Protein AF-A0A7C2JJB7-F1 (afdb_monomer)

Radius of gyration: 14.57 Å; Cα contacts (8 Å, |Δi|>4): 236; chains: 1; bounding box: 36×30×41 Å

Foldseek 3Di:
DAEAEDDEADDQPDHRHLVNVVVVCVVVVHFAYEYFHPDAPPVPPCRLVSLLVSCVVPVRHYAYAHEHQLVVAPRRLVVNVCSCPVSVHQAYEYECVRNVNACPHPSNVVVVVSCVVSVHYYHYDADDPPNRDPPDD

Mean predicted aligned error: 3.75 Å

Secondary structure (DSSP, 8-state):
--EEEEEE-BSSSS-B-HHHHHHHHHHTT-SEEEEE-SSPBTTSTTHHHHHHHHHHHSTTTEEE-EEB-GGGTHHHHHHHHHHHHTS----EEE-HHHHT--TTSHHHHHHHHHHHHTT--EEEP--STTT-STT--

Nearest PDB structures (foldseek):
  4ofc-assembly1_A  TM=7.955E-01  e=7.663E-07  Homo sapiens
  4ign-assembly2_B  TM=8.279E-01  e=1.479E-06  Homo sapiens
  7pwy-assembly2_C  TM=8.054E-01  e=1.297E-06  Homo sapiens
  4qs5-assembly2_D  TM=8.145E-01  e=9.959E-06  Novosphingobium aromaticivorans DSM 12444
  4icm-assembly2_G  TM=7.277E-01  e=3.710E-05  Sphingobium sp. SYK-6

Structure (mmCIF, N/CA/C/O backbone):
data_AF-A0A7C2JJB7-F1
#
_entry.id   AF-A0A7C2JJB7-F1
#
loop_
_atom_site.group_PDB
_atom_site.id
_atom_site.type_symbol
_atom_site.label_atom_id
_atom_site.label_alt_id
_atom_site.label_comp_id
_atom_site.label_asym_id
_atom_site.label_entity_id
_atom_site.label_seq_id
_atom_site.pdbx_PDB_ins_code
_atom_site.Cartn_x
_atom_site.Cartn_y
_atom_site.Cartn_z
_atom_site.occupancy
_atom_site.B_iso_or_equiv
_atom_site.auth_seq_id
_atom_site.auth_comp_id
_atom_site.auth_asym_id
_atom_site.auth_atom_id
_atom_site.pdbx_PDB_model_num
ATOM 1 N N . MET A 1 1 ? -18.644 -8.492 11.668 1.00 92.00 1 MET A N 1
ATOM 2 C CA . MET A 1 1 ? -17.370 -7.944 11.191 1.00 92.00 1 MET A CA 1
ATOM 3 C C . MET A 1 1 ? -17.468 -7.730 9.690 1.00 92.00 1 MET A C 1
ATOM 5 O O . MET A 1 1 ? -17.631 -8.709 8.971 1.00 92.00 1 MET A O 1
ATOM 9 N N . ILE A 1 2 ? -17.427 -6.478 9.253 1.00 98.19 2 ILE A N 1
ATOM 10 C CA . ILE A 1 2 ? -17.423 -5.997 7.873 1.00 98.19 2 ILE A CA 1
ATOM 11 C C . ILE A 1 2 ? -16.041 -5.397 7.614 1.00 98.19 2 ILE A C 1
ATOM 13 O O . ILE A 1 2 ? -15.574 -4.562 8.388 1.00 98.19 2 ILE A O 1
ATOM 17 N N . ILE A 1 3 ? -15.384 -5.846 6.546 1.00 98.31 3 ILE A N 1
ATOM 18 C CA . ILE A 1 3 ? -14.074 -5.341 6.129 1.00 98.31 3 ILE A CA 1
ATOM 19 C C . ILE A 1 3 ? -14.225 -4.745 4.736 1.00 98.31 3 ILE A C 1
ATOM 21 O O . ILE A 1 3 ? -14.635 -5.455 3.818 1.00 98.31 3 ILE A O 1
ATOM 25 N N . ASP A 1 4 ? -13.880 -3.470 4.585 1.00 98.31 4 ASP A N 1
ATOM 26 C CA . ASP A 1 4 ? -13.720 -2.852 3.273 1.00 98.31 4 ASP A CA 1
ATOM 27 C C . ASP A 1 4 ? -12.311 -3.145 2.748 1.00 98.31 4 ASP A C 1
ATOM 29 O O . ASP A 1 4 ? -11.305 -2.803 3.371 1.00 98.31 4 ASP A O 1
ATOM 33 N N . SER A 1 5 ? -12.228 -3.848 1.621 1.00 96.75 5 SER A N 1
ATOM 34 C CA . SER A 1 5 ? -10.957 -4.279 1.043 1.00 96.75 5 SER A CA 1
ATOM 35 C C . SER A 1 5 ? -10.334 -3.268 0.081 1.00 96.75 5 SER A C 1
ATOM 37 O O . SER A 1 5 ? -9.254 -3.543 -0.439 1.00 96.75 5 SER A O 1
ATOM 39 N N . HIS A 1 6 ? -10.993 -2.141 -0.209 1.00 96.88 6 HIS A N 1
ATOM 40 C CA . HIS A 1 6 ? -10.462 -1.128 -1.121 1.00 96.88 6 HIS A CA 1
ATOM 41 C C . HIS A 1 6 ? -10.817 0.282 -0.641 1.00 96.88 6 HIS A C 1
ATOM 43 O O . HIS A 1 6 ? -11.768 0.893 -1.119 1.00 96.88 6 HIS A O 1
ATOM 49 N N . THR A 1 7 ? -9.974 0.849 0.223 1.00 97.81 7 THR A N 1
ATOM 50 C CA . THR A 1 7 ? -10.147 2.212 0.744 1.00 97.81 7 THR A CA 1
ATOM 51 C C . THR A 1 7 ? -8.895 3.063 0.525 1.00 97.81 7 THR A C 1
ATOM 53 O O . THR A 1 7 ? -7.781 2.618 0.777 1.00 97.81 7 THR A O 1
ATOM 56 N N . HIS A 1 8 ? -9.038 4.312 0.090 1.00 97.75 8 HIS A N 1
ATOM 57 C CA . HIS A 1 8 ? -7.882 5.189 -0.096 1.00 97.75 8 HIS A CA 1
ATOM 58 C C . HIS A 1 8 ? -7.661 6.134 1.087 1.00 97.75 8 HIS A C 1
ATOM 60 O O . HIS A 1 8 ? -8.613 6.689 1.626 1.00 97.75 8 HIS A O 1
ATOM 66 N N . VAL A 1 9 ? -6.393 6.310 1.466 1.00 98.00 9 VAL A N 1
ATOM 67 C CA . VAL A 1 9 ? -5.918 7.354 2.387 1.00 98.00 9 VAL A CA 1
ATOM 68 C C . VAL A 1 9 ? -4.792 8.091 1.678 1.00 98.00 9 VAL A C 1
ATOM 70 O O . VAL A 1 9 ? -3.830 7.455 1.244 1.00 98.00 9 VAL A O 1
ATOM 73 N N . ASP A 1 10 ? -4.89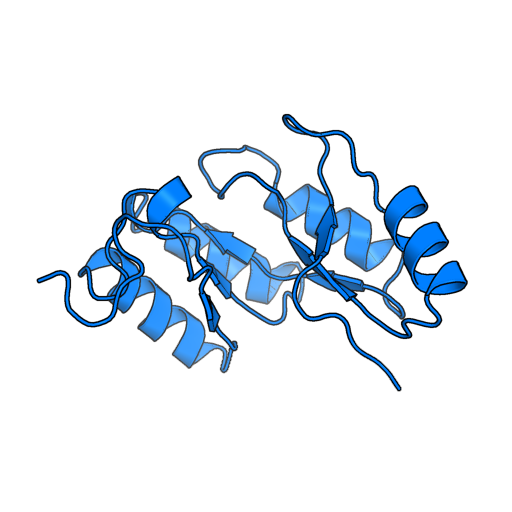9 9.409 1.516 1.00 97.44 10 ASP A N 1
ATOM 74 C CA . ASP A 1 10 ? -3.932 10.165 0.715 1.00 97.44 10 ASP A CA 1
ATOM 75 C C . ASP A 1 10 ? -3.752 11.624 1.152 1.00 97.44 10 ASP A C 1
ATOM 77 O O . ASP A 1 10 ? -4.653 12.256 1.707 1.00 97.44 10 ASP A O 1
ATOM 81 N N . LYS A 1 11 ? -2.553 12.144 0.863 1.00 95.56 11 LYS A N 1
ATOM 82 C CA . LYS A 1 11 ? -2.168 13.556 1.016 1.00 95.56 11 LYS A CA 1
ATOM 83 C C . LYS A 1 11 ? -1.309 14.089 -0.140 1.00 95.56 11 LYS A C 1
ATOM 85 O O . LYS A 1 11 ? -0.884 15.242 -0.085 1.00 95.56 11 LYS A O 1
ATOM 90 N N . PHE A 1 12 ? -0.997 13.263 -1.143 1.00 93.12 12 PHE A N 1
ATOM 91 C CA . PHE A 1 12 ? -0.012 13.572 -2.191 1.00 93.12 12 PHE A CA 1
ATOM 92 C C . PHE A 1 12 ? -0.636 14.055 -3.510 1.00 93.12 12 PHE A C 1
ATOM 94 O O . PHE A 1 12 ? 0.080 14.409 -4.445 1.00 93.12 12 PHE A O 1
ATOM 101 N N . GLY A 1 13 ? -1.963 14.106 -3.583 1.00 89.06 13 GLY A N 1
ATOM 102 C CA . GLY A 1 13 ? -2.703 14.680 -4.704 1.00 89.06 13 GLY A CA 1
ATOM 103 C C . GLY A 1 13 ? -4.166 14.874 -4.337 1.00 89.06 13 GLY A C 1
ATOM 104 O O . GLY A 1 13 ? -4.673 15.995 -4.390 1.00 89.06 13 GLY A O 1
ATOM 105 N N . TRP A 1 14 ? -4.806 13.797 -3.878 1.00 89.50 14 TRP A N 1
ATOM 106 C CA . TRP A 1 14 ? -6.090 13.871 -3.185 1.00 89.50 14 TRP A CA 1
ATOM 107 C C . TRP A 1 14 ? -5.856 14.072 -1.688 1.00 89.50 14 TRP A C 1
ATOM 109 O O . TRP A 1 14 ? -4.783 13.754 -1.168 1.00 89.50 14 TRP A O 1
ATOM 119 N N . TYR A 1 15 ? -6.849 14.641 -1.007 1.00 93.44 15 TYR A N 1
ATOM 120 C CA . TYR A 1 15 ? -6.786 14.887 0.429 1.00 93.44 15 TYR A CA 1
ATOM 121 C C . TYR A 1 15 ? -7.886 14.103 1.141 1.00 93.44 15 TYR A C 1
ATOM 123 O O . TYR A 1 15 ? -8.961 14.634 1.413 1.00 93.44 15 TYR A O 1
ATOM 131 N N . ASP A 1 16 ? -7.571 12.845 1.441 1.00 97.25 16 ASP A N 1
ATOM 132 C CA . ASP A 1 16 ? -8.426 11.890 2.147 1.00 97.25 16 ASP A CA 1
ATOM 133 C C . ASP A 1 16 ? -7.661 11.376 3.381 1.00 97.25 16 ASP A C 1
ATOM 135 O O . ASP A 1 16 ? -7.103 10.275 3.361 1.00 97.25 16 ASP A O 1
ATOM 139 N N . PRO A 1 17 ? -7.530 12.184 4.450 1.00 97.81 17 PRO A N 1
ATOM 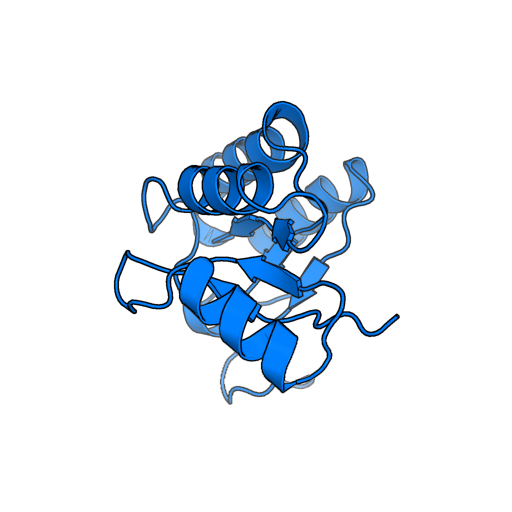140 C CA . PRO A 1 17 ? -6.724 11.813 5.607 1.00 97.81 17 PRO A CA 1
ATOM 141 C C . PRO A 1 17 ? -7.418 10.709 6.431 1.00 97.81 17 PRO A C 1
ATOM 143 O O . PRO A 1 17 ? -8.650 10.596 6.397 1.00 97.81 17 PRO A O 1
ATOM 146 N N . PRO A 1 18 ? -6.668 9.902 7.208 1.00 98.25 18 PRO A N 1
ATOM 147 C CA . PRO A 1 18 ? -7.213 8.720 7.878 1.00 98.25 18 PRO A CA 1
ATOM 148 C C . PRO A 1 18 ? -8.362 9.042 8.842 1.00 98.25 18 PRO A C 1
ATOM 150 O O . PRO A 1 18 ? -9.270 8.235 8.994 1.00 98.25 18 PRO A O 1
ATOM 153 N N . GLU A 1 19 ? -8.389 10.231 9.445 1.00 98.50 19 GLU A N 1
ATOM 154 C CA . GLU A 1 19 ? -9.480 10.687 10.315 1.00 98.50 19 GLU A CA 1
ATOM 155 C C . GLU A 1 19 ? -10.817 10.764 9.572 1.00 98.50 19 GLU A C 1
ATOM 157 O O . GLU A 1 19 ? -11.857 10.412 10.128 1.00 98.50 19 GLU A O 1
ATOM 162 N N . THR A 1 20 ? -10.786 11.211 8.313 1.00 98.25 20 THR A N 1
ATOM 163 C CA . THR A 1 20 ? -11.984 11.286 7.465 1.00 98.25 20 THR A CA 1
ATOM 164 C C . THR A 1 20 ? -12.479 9.882 7.157 1.00 98.25 20 THR A C 1
ATOM 166 O O . THR A 1 20 ? -13.665 9.599 7.315 1.00 98.25 20 THR A O 1
ATOM 169 N N . ILE A 1 21 ? -11.562 8.981 6.797 1.00 98.38 21 ILE A N 1
ATOM 170 C CA . ILE A 1 21 ? -11.887 7.583 6.505 1.00 98.38 21 ILE A CA 1
ATOM 171 C C . ILE A 1 21 ? -12.476 6.881 7.729 1.00 98.38 21 ILE A C 1
ATOM 173 O O . ILE A 1 21 ? -13.491 6.209 7.600 1.00 98.38 21 ILE A O 1
ATOM 177 N N . ILE A 1 22 ? -11.923 7.097 8.926 1.00 98.75 22 ILE A N 1
ATOM 178 C CA . ILE A 1 22 ? -12.482 6.552 10.172 1.00 98.75 22 ILE A CA 1
ATOM 179 C C . ILE A 1 22 ? -13.914 7.050 10.409 1.00 98.75 22 ILE A C 1
ATOM 181 O O . ILE A 1 22 ? -14.786 6.245 10.731 1.00 98.75 22 ILE A O 1
ATOM 185 N N . GLY A 1 23 ? -14.184 8.343 10.200 1.00 98.62 23 GLY A N 1
ATOM 186 C CA . GLY A 1 23 ? -15.540 8.887 10.325 1.00 98.62 23 GLY A CA 1
ATOM 187 C C . GLY A 1 23 ? -16.534 8.240 9.354 1.00 98.62 23 GLY A C 1
ATOM 188 O O . GLY A 1 23 ? -17.636 7.870 9.756 1.00 98.62 23 GLY A O 1
ATOM 189 N N . LEU A 1 24 ? -16.125 8.037 8.097 1.00 98.44 24 LEU A N 1
ATOM 190 C CA . LEU A 1 24 ? -16.939 7.354 7.084 1.00 98.44 24 LEU A CA 1
ATOM 191 C C . LEU A 1 24 ? -17.150 5.870 7.412 1.00 98.44 24 LEU A C 1
ATOM 193 O O . LEU A 1 24 ? -18.250 5.350 7.232 1.00 98.44 24 LEU A O 1
ATOM 197 N N . MET A 1 25 ? -16.120 5.188 7.923 1.00 98.69 25 MET A N 1
ATOM 198 C CA . MET A 1 25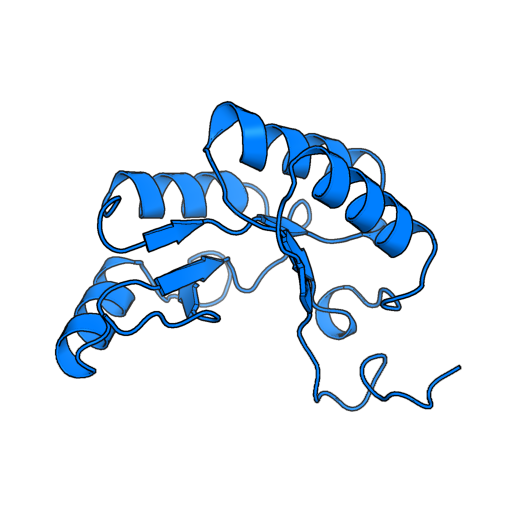 ? -16.232 3.804 8.387 1.00 98.69 25 MET A CA 1
ATOM 199 C C . MET A 1 25 ? -17.262 3.681 9.512 1.00 98.69 25 MET A C 1
ATOM 201 O O . MET A 1 25 ? -18.065 2.751 9.498 1.00 98.69 25 MET A O 1
ATOM 205 N N . ASP A 1 26 ? -17.262 4.612 10.468 1.00 98.69 26 ASP A N 1
ATOM 206 C CA . ASP A 1 26 ? -18.210 4.611 11.583 1.00 98.69 26 ASP A CA 1
ATOM 207 C C . ASP A 1 26 ? -19.654 4.843 11.099 1.00 98.69 26 ASP A C 1
ATOM 209 O O . ASP A 1 26 ? -20.564 4.131 11.528 1.00 98.69 26 ASP A O 1
ATOM 213 N N . GLU A 1 27 ? -19.871 5.773 10.161 1.00 98.56 27 GLU A N 1
ATOM 214 C CA . GLU A 1 27 ? -21.186 6.021 9.548 1.00 98.56 27 GLU A CA 1
ATOM 215 C C . GLU A 1 27 ? -21.703 4.801 8.765 1.00 98.56 27 GLU A C 1
ATOM 217 O O . GLU A 1 27 ? -22.882 4.452 8.849 1.00 98.56 27 GLU A O 1
ATOM 222 N N . ALA A 1 28 ? -20.814 4.117 8.042 1.00 98.31 28 ALA A N 1
ATOM 223 C CA . ALA A 1 28 ? -21.138 2.944 7.233 1.00 98.31 28 ALA A CA 1
ATOM 224 C C . ALA A 1 28 ? -21.145 1.615 8.018 1.00 98.31 28 ALA A C 1
ATOM 226 O O . ALA A 1 28 ? -21.412 0.565 7.430 1.00 98.31 28 ALA A O 1
ATOM 227 N N . ALA A 1 29 ? -20.856 1.639 9.325 1.00 98.38 29 ALA A N 1
ATOM 228 C CA . ALA A 1 29 ? -20.686 0.456 10.174 1.00 98.38 29 ALA A CA 1
ATOM 229 C C . ALA A 1 29 ? -19.622 -0.544 9.658 1.00 98.38 29 ALA A C 1
ATOM 231 O O . ALA A 1 29 ? -19.805 -1.763 9.723 1.00 98.38 29 ALA A O 1
ATOM 232 N N . ILE A 1 30 ? -18.498 -0.027 9.152 1.00 98.81 30 ILE A N 1
ATOM 233 C CA . ILE A 1 30 ? -17.330 -0.799 8.707 1.00 98.81 30 ILE A CA 1
ATOM 234 C C . ILE A 1 30 ? -16.369 -1.001 9.887 1.00 98.81 30 ILE A C 1
ATOM 236 O O . ILE A 1 30 ? -15.879 -0.048 10.502 1.00 98.81 30 ILE A O 1
ATOM 240 N N . ASP A 1 31 ? -16.051 -2.261 10.189 1.00 98.81 31 ASP A N 1
ATOM 241 C CA . ASP A 1 31 ? -15.182 -2.606 11.315 1.00 98.81 31 ASP A CA 1
ATOM 242 C C . ASP A 1 31 ? -13.703 -2.340 10.996 1.00 98.81 31 ASP A C 1
ATOM 244 O O . ASP A 1 31 ? -12.986 -1.785 11.832 1.00 98.81 31 ASP A O 1
ATOM 248 N N . LYS A 1 32 ? -13.244 -2.706 9.790 1.00 98.81 32 LYS A N 1
ATOM 249 C CA . LYS A 1 32 ? -11.862 -2.4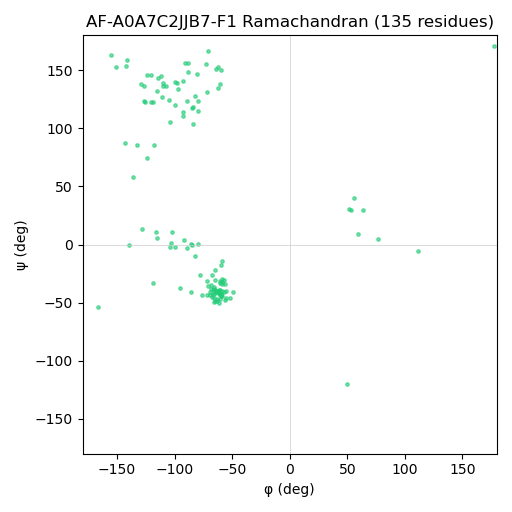88 9.332 1.00 98.81 32 LYS A CA 1
ATOM 250 C C . LYS A 1 32 ? -11.792 -2.104 7.854 1.00 98.81 32 LYS A C 1
ATOM 252 O O . LYS A 1 32 ? -12.627 -2.548 7.072 1.00 98.81 32 LYS A O 1
ATOM 257 N N . SER A 1 33 ? -10.744 -1.380 7.475 1.00 98.81 33 SER A N 1
ATOM 258 C CA . SER A 1 33 ? -10.460 -1.027 6.081 1.00 98.81 33 SER A CA 1
ATOM 259 C C . SER A 1 33 ? -9.029 -1.369 5.690 1.00 98.81 33 SER A C 1
ATOM 261 O O . SER A 1 33 ? -8.086 -1.120 6.445 1.00 98.81 33 SER A O 1
ATOM 263 N N . ILE A 1 34 ? -8.867 -1.921 4.489 1.00 98.81 34 ILE A N 1
ATOM 264 C CA . ILE A 1 34 ? -7.571 -2.077 3.833 1.00 98.81 34 ILE A CA 1
ATOM 265 C C . ILE A 1 34 ? -7.262 -0.776 3.099 1.00 98.81 34 ILE A C 1
ATOM 267 O O . ILE A 1 34 ? -7.996 -0.383 2.189 1.00 98.81 34 ILE A O 1
ATOM 271 N N . ILE A 1 35 ? -6.178 -0.120 3.506 1.00 98.75 35 ILE A N 1
ATOM 272 C CA . ILE A 1 35 ? -5.817 1.214 3.043 1.00 98.75 35 ILE A CA 1
ATOM 273 C C . ILE A 1 35 ? -4.564 1.226 2.173 1.00 98.75 35 ILE A C 1
ATOM 275 O O . ILE A 1 35 ? -3.612 0.472 2.388 1.00 98.75 35 ILE A O 1
ATOM 279 N N . MET A 1 36 ? -4.577 2.128 1.196 1.00 98.25 36 MET A N 1
ATOM 280 C CA . MET A 1 36 ? -3.442 2.461 0.342 1.00 98.25 36 MET A CA 1
ATOM 281 C C . MET A 1 36 ? -3.589 3.879 -0.228 1.00 98.25 36 MET A C 1
ATOM 283 O O . MET A 1 36 ? -4.689 4.428 -0.280 1.00 98.25 36 MET A O 1
ATOM 287 N N . THR A 1 37 ? -2.506 4.462 -0.732 1.00 97.25 37 THR A N 1
ATOM 288 C CA . THR A 1 37 ? -2.539 5.757 -1.429 1.00 97.25 37 THR A CA 1
ATOM 289 C C . THR A 1 37 ? -3.209 5.674 -2.810 1.00 97.25 37 THR A C 1
ATOM 291 O O . THR A 1 37 ? -3.419 4.589 -3.374 1.00 97.25 37 THR A O 1
ATOM 294 N N . TYR A 1 38 ? -3.540 6.832 -3.396 1.00 95.69 38 TYR A N 1
ATOM 295 C CA . TYR A 1 38 ? -3.915 6.915 -4.818 1.00 95.69 38 TYR A CA 1
ATOM 296 C C . TYR A 1 38 ? -2.709 6.857 -5.756 1.00 95.69 38 TYR A C 1
ATOM 298 O O . TYR A 1 38 ? -2.858 6.444 -6.903 1.00 95.69 38 TYR A O 1
ATOM 306 N N . GLY A 1 39 ? -1.534 7.275 -5.291 1.00 95.12 39 GLY A N 1
ATOM 307 C CA . GLY A 1 39 ? -0.282 7.145 -6.031 1.00 95.12 39 GLY A CA 1
ATOM 308 C C . GLY A 1 39 ? 0.444 5.842 -5.719 1.00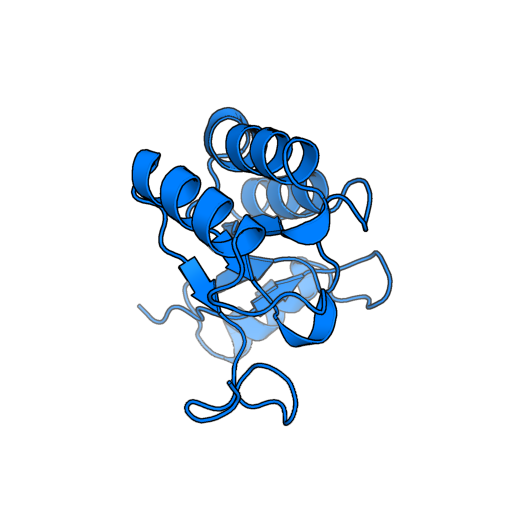 95.12 39 GLY A C 1
ATOM 309 O O . GLY A 1 39 ? 0.236 5.247 -4.661 1.00 95.12 39 GLY A O 1
ATOM 310 N N . ASP A 1 40 ? 1.291 5.409 -6.644 1.00 97.00 40 ASP A N 1
ATOM 311 C CA . ASP A 1 40 ? 2.119 4.216 -6.505 1.00 97.00 40 ASP A CA 1
ATOM 312 C C . ASP A 1 40 ? 3.500 4.574 -5.928 1.00 97.00 40 ASP A C 1
ATOM 314 O O . ASP A 1 40 ? 4.100 5.582 -6.299 1.00 97.00 40 ASP A O 1
ATOM 318 N N . ALA A 1 41 ? 4.043 3.742 -5.042 1.00 97.81 41 ALA A N 1
ATOM 319 C CA . ALA A 1 41 ? 5.450 3.812 -4.657 1.00 97.81 41 ALA A CA 1
ATOM 320 C C . ALA A 1 41 ? 6.321 3.111 -5.719 1.00 97.81 41 ALA A C 1
ATOM 322 O O . ALA A 1 41 ? 5.893 2.098 -6.287 1.00 97.81 41 ALA A O 1
ATOM 323 N N . PRO A 1 42 ? 7.557 3.571 -5.982 1.00 97.56 42 PRO A N 1
ATOM 324 C CA . PRO A 1 42 ? 8.241 4.757 -5.443 1.00 97.56 42 PRO A CA 1
ATOM 325 C C . PRO A 1 42 ? 7.848 6.098 -6.086 1.00 97.56 42 PRO A C 1
ATOM 327 O O . PRO A 1 42 ? 8.420 7.116 -5.712 1.00 97.56 42 PRO A O 1
ATOM 330 N N . ASP A 1 43 ? 6.932 6.135 -7.061 1.00 97.19 43 ASP A N 1
ATOM 331 C CA . ASP A 1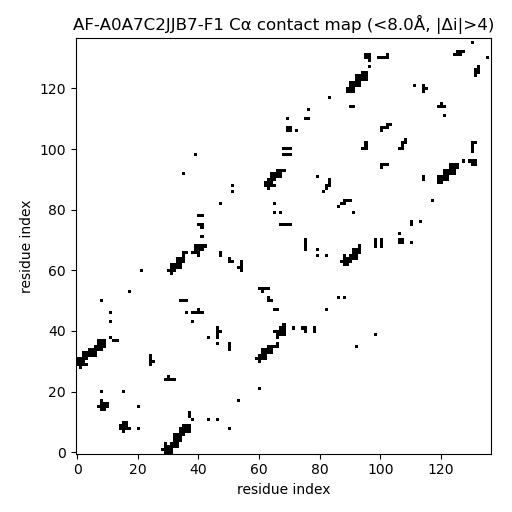 43 ? 6.632 7.376 -7.801 1.00 97.19 43 ASP A CA 1
ATOM 332 C C . ASP A 1 43 ? 6.146 8.509 -6.890 1.00 97.19 43 ASP A C 1
ATOM 334 O O . ASP A 1 43 ? 6.427 9.680 -7.146 1.00 97.19 43 ASP A O 1
ATOM 338 N N . VAL A 1 44 ? 5.444 8.151 -5.814 1.00 96.88 44 VAL A N 1
ATOM 339 C CA . VAL A 1 44 ? 5.107 9.053 -4.716 1.00 96.88 44 VAL A CA 1
ATOM 340 C C . VAL A 1 44 ? 5.994 8.753 -3.513 1.00 96.88 44 VAL A C 1
ATOM 342 O O . VAL A 1 44 ? 5.791 7.769 -2.794 1.00 96.88 44 VAL A O 1
ATOM 345 N N . GLU A 1 45 ? 6.969 9.627 -3.279 1.00 96.44 45 GLU A N 1
ATOM 346 C CA . GLU A 1 45 ? 7.875 9.548 -2.134 1.00 96.44 45 GLU A CA 1
ATOM 347 C C . GLU A 1 45 ? 7.109 9.688 -0.806 1.00 96.44 45 GLU A C 1
ATOM 349 O O . GLU A 1 45 ? 6.241 10.549 -0.653 1.00 96.44 45 GLU A O 1
ATOM 354 N N . GLY A 1 46 ? 7.418 8.825 0.166 1.00 97.38 46 GLY A N 1
ATOM 355 C CA . GLY A 1 46 ? 6.771 8.820 1.482 1.00 97.38 46 GLY A CA 1
ATOM 356 C C . GLY A 1 46 ? 5.365 8.211 1.512 1.00 97.38 46 GLY A C 1
ATOM 357 O O . GLY A 1 46 ? 4.708 8.260 2.553 1.00 97.38 46 GLY A O 1
ATOM 358 N N . SER A 1 47 ? 4.873 7.654 0.399 1.00 97.62 47 SER A N 1
ATOM 359 C CA . SER A 1 47 ? 3.546 7.023 0.336 1.00 97.62 47 SER A CA 1
ATOM 360 C C . SER A 1 47 ? 3.424 5.795 1.241 1.00 97.62 47 SER A C 1
ATOM 362 O O . SER A 1 47 ? 2.415 5.651 1.929 1.00 97.62 47 SER A O 1
ATOM 364 N N . ILE A 1 48 ? 4.456 4.947 1.302 1.00 98.38 48 ILE A N 1
ATOM 365 C CA . ILE A 1 48 ? 4.487 3.775 2.190 1.00 98.38 48 ILE A CA 1
ATOM 366 C C . ILE A 1 48 ? 4.516 4.215 3.654 1.00 98.38 48 ILE A C 1
ATOM 368 O O . ILE A 1 48 ? 3.693 3.764 4.446 1.00 98.38 48 ILE A O 1
ATOM 372 N N . GLU A 1 49 ? 5.416 5.132 4.005 1.00 98.56 49 GLU A N 1
ATOM 373 C CA . GLU A 1 49 ? 5.548 5.663 5.360 1.00 98.56 49 GLU A CA 1
ATOM 374 C C . GLU A 1 49 ? 4.246 6.314 5.833 1.00 98.56 49 GLU A C 1
ATOM 376 O O . GLU A 1 49 ? 3.827 6.105 6.966 1.00 98.56 49 GLU A O 1
ATOM 381 N N . TYR A 1 50 ? 3.551 7.040 4.956 1.00 98.56 50 TYR A N 1
ATOM 382 C CA . TYR A 1 50 ? 2.276 7.659 5.303 1.00 98.56 50 TYR A CA 1
ATOM 383 C C . TYR A 1 50 ? 1.175 6.636 5.616 1.00 98.56 50 TYR A C 1
ATOM 385 O O . TYR A 1 50 ? 0.395 6.831 6.549 1.00 98.56 50 TYR A O 1
ATOM 393 N N . ILE A 1 51 ? 1.114 5.531 4.869 1.00 98.75 51 ILE A N 1
ATOM 394 C CA . ILE A 1 51 ? 0.175 4.445 5.174 1.00 98.75 51 ILE A CA 1
ATOM 395 C C . ILE A 1 51 ? 0.566 3.744 6.479 1.00 98.75 51 ILE A C 1
ATOM 397 O O . ILE A 1 51 ? -0.318 3.437 7.275 1.00 98.75 51 ILE A O 1
ATOM 401 N N . ALA A 1 52 ? 1.861 3.558 6.746 1.00 98.75 52 ALA A N 1
ATOM 402 C CA . ALA A 1 52 ? 2.336 3.015 8.018 1.00 98.75 52 ALA A CA 1
ATOM 403 C C . ALA A 1 52 ? 1.926 3.905 9.204 1.00 98.75 52 ALA A C 1
ATOM 405 O O . ALA A 1 52 ? 1.324 3.413 10.154 1.00 98.75 52 ALA A O 1
ATOM 406 N N . GLU A 1 53 ? 2.126 5.223 9.103 1.00 98.69 53 GLU A N 1
ATOM 407 C CA . GLU A 1 53 ? 1.678 6.198 10.108 1.00 98.69 53 GLU A CA 1
ATOM 408 C C . GLU A 1 53 ? 0.161 6.123 10.358 1.00 98.69 53 GLU A C 1
ATOM 410 O O . GLU A 1 53 ? -0.295 6.217 11.500 1.00 98.69 53 GLU A O 1
ATOM 415 N N . ALA A 1 54 ? -0.639 5.948 9.301 1.00 98.75 54 ALA A N 1
ATOM 416 C CA . ALA A 1 54 ? -2.087 5.804 9.421 1.00 98.75 54 ALA A CA 1
ATOM 417 C C . ALA A 1 54 ? -2.483 4.501 10.137 1.00 98.75 54 ALA A C 1
ATOM 419 O O . ALA A 1 54 ? -3.364 4.528 11.002 1.00 98.75 54 ALA A O 1
ATOM 420 N N . VAL A 1 55 ? -1.828 3.380 9.813 1.00 98.81 55 VAL A N 1
ATOM 421 C CA . VAL A 1 55 ? -2.040 2.088 10.486 1.00 98.81 55 VAL A CA 1
ATOM 422 C C . VAL A 1 55 ? -1.648 2.178 11.958 1.00 98.81 55 VAL A C 1
ATOM 424 O O . VAL A 1 55 ? -2.451 1.806 12.807 1.00 98.81 55 VAL A O 1
ATOM 427 N N . ASP A 1 56 ? -0.489 2.750 12.281 1.00 98.62 56 ASP A N 1
ATOM 428 C CA . ASP A 1 56 ? -0.024 2.919 13.664 1.00 98.62 56 ASP A CA 1
ATOM 429 C C . ASP A 1 56 ? -0.971 3.786 14.499 1.00 98.62 56 ASP A C 1
ATOM 431 O O . ASP A 1 56 ? -1.151 3.566 15.700 1.00 98.62 56 ASP A O 1
ATOM 435 N N . LYS A 1 57 ? -1.612 4.773 13.866 1.00 98.62 57 LYS A N 1
ATOM 436 C CA . LYS A 1 57 ? -2.601 5.630 14.521 1.00 98.62 57 LYS A CA 1
ATOM 437 C C . LYS A 1 57 ? -3.919 4.906 14.808 1.00 98.62 57 LYS A C 1
ATOM 439 O O . LYS A 1 57 ? -4.584 5.227 15.794 1.00 98.62 57 LYS A O 1
ATOM 444 N N . TYR A 1 58 ? -4.298 3.944 13.967 1.00 98.69 58 TYR A N 1
ATOM 445 C CA . TYR A 1 58 ? -5.566 3.216 14.055 1.00 98.69 58 TYR A CA 1
ATOM 446 C C . TYR A 1 58 ? -5.388 1.698 13.845 1.00 98.69 58 TYR A C 1
ATOM 448 O O . TYR A 1 58 ? -6.040 1.120 12.968 1.00 98.69 58 TYR A O 1
ATOM 456 N N . PRO A 1 59 ? -4.572 1.010 14.665 1.00 98.38 59 PRO A N 1
ATOM 457 C CA . PRO A 1 59 ? -4.127 -0.363 14.386 1.00 98.38 59 PRO A CA 1
ATOM 458 C C . PRO A 1 59 ? -5.272 -1.384 14.449 1.00 98.38 59 PRO A C 1
ATOM 460 O O . PRO A 1 59 ? -5.271 -2.409 13.766 1.00 98.38 59 PRO A O 1
ATOM 463 N N . ASP A 1 60 ? -6.313 -1.081 15.225 1.00 98.31 60 ASP A N 1
ATOM 464 C CA . ASP A 1 60 ? -7.501 -1.924 15.326 1.00 98.31 60 ASP A CA 1
ATOM 465 C C . ASP A 1 60 ? -8.500 -1.704 14.184 1.00 98.31 60 ASP A C 1
ATOM 467 O O . ASP A 1 60 ? -9.421 -2.507 14.025 1.00 98.31 60 ASP A O 1
ATOM 471 N N . ARG A 1 61 ? -8.320 -0.670 13.355 1.00 98.69 61 ARG A N 1
ATOM 472 C CA . ARG A 1 61 ? -9.271 -0.283 12.299 1.00 98.69 61 ARG A CA 1
ATOM 473 C C . ARG A 1 61 ? -8.669 -0.342 10.896 1.00 98.69 61 ARG A C 1
ATOM 475 O O . ARG A 1 61 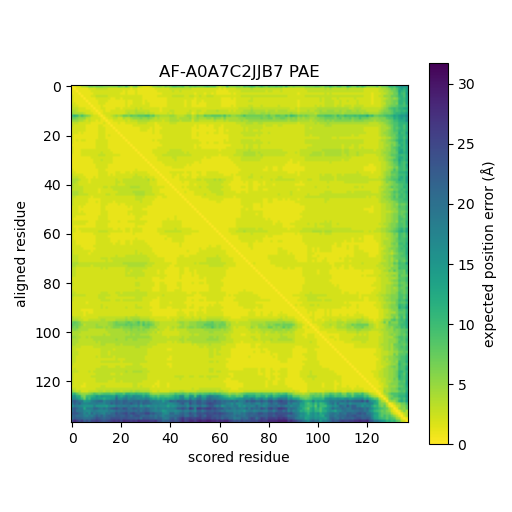? -9.390 -0.667 9.961 1.00 98.69 61 ARG A O 1
ATOM 482 N N . LEU A 1 62 ? -7.380 -0.065 10.730 1.00 98.81 62 LEU A N 1
ATOM 483 C CA . LEU A 1 62 ? -6.748 0.070 9.417 1.00 98.81 62 LEU A CA 1
ATOM 484 C C . LEU A 1 62 ? -5.714 -1.032 9.178 1.00 98.81 62 LEU A C 1
ATOM 486 O O . LEU A 1 62 ? -5.007 -1.453 10.090 1.00 98.81 62 LEU A O 1
ATOM 490 N N . ILE A 1 63 ? -5.641 -1.506 7.937 1.00 98.81 63 ILE A N 1
ATOM 491 C CA . ILE A 1 63 ? -4.689 -2.520 7.476 1.00 98.81 63 ILE A CA 1
ATOM 492 C C . ILE A 1 63 ? -3.948 -1.953 6.264 1.00 98.81 63 ILE A C 1
ATOM 494 O O . ILE A 1 63 ? -4.580 -1.604 5.272 1.00 98.81 63 ILE A O 1
ATOM 498 N N . GLY A 1 64 ? -2.619 -1.875 6.321 1.00 98.75 64 GLY A N 1
ATOM 499 C CA . GLY A 1 64 ? -1.811 -1.304 5.240 1.00 98.75 64 GLY A CA 1
ATOM 500 C C . GLY A 1 64 ? -1.542 -2.297 4.114 1.00 98.75 64 GLY A C 1
ATOM 501 O O . GLY A 1 64 ? -1.057 -3.404 4.365 1.00 98.75 64 GLY A O 1
ATOM 502 N N . TYR A 1 65 ? -1.831 -1.898 2.873 1.00 98.81 65 TYR A N 1
ATOM 503 C CA . TYR A 1 65 ? -1.335 -2.558 1.662 1.00 98.81 65 TYR A CA 1
ATOM 504 C C . TYR A 1 65 ? -0.316 -1.661 0.960 1.00 98.81 65 TYR A C 1
ATOM 506 O O . TYR A 1 65 ? -0.507 -0.452 0.820 1.00 98.81 65 TYR A O 1
ATOM 514 N N . ALA A 1 66 ? 0.756 -2.270 0.459 1.00 98.56 66 ALA A N 1
ATOM 515 C CA . ALA A 1 66 ? 1.772 -1.574 -0.314 1.00 98.56 66 ALA A CA 1
ATOM 516 C C . ALA A 1 66 ? 1.263 -1.407 -1.743 1.00 98.56 66 ALA A C 1
ATOM 518 O O . ALA A 1 66 ? 1.072 -2.393 -2.455 1.00 98.56 66 ALA A O 1
ATOM 519 N N . ARG A 1 67 ? 1.033 -0.169 -2.178 1.00 98.31 67 ARG A N 1
ATOM 520 C CA . ARG A 1 67 ? 0.669 0.124 -3.563 1.00 98.31 67 ARG A CA 1
ATOM 521 C C . ARG A 1 67 ? 1.921 0.427 -4.377 1.00 98.31 67 ARG A C 1
ATOM 523 O O . ARG A 1 67 ? 2.581 1.431 -4.129 1.00 98.31 67 ARG A O 1
ATOM 530 N N . MET A 1 68 ? 2.235 -0.437 -5.340 1.00 98.50 68 MET A N 1
ATOM 531 C CA . MET A 1 68 ? 3.533 -0.430 -6.020 1.00 98.50 68 MET A CA 1
ATOM 532 C C . MET A 1 68 ? 3.409 -0.215 -7.527 1.00 98.50 68 MET A C 1
ATOM 534 O O . MET A 1 68 ? 2.500 -0.746 -8.168 1.00 98.50 68 MET A O 1
ATOM 538 N N . ASN A 1 69 ? 4.392 0.479 -8.105 1.00 98.06 69 ASN A N 1
ATOM 539 C CA . ASN A 1 69 ? 4.609 0.531 -9.546 1.00 98.06 69 ASN A CA 1
ATOM 540 C C . ASN A 1 69 ? 5.613 -0.562 -9.978 1.00 98.06 69 ASN A C 1
ATOM 542 O O . ASN A 1 69 ? 6.812 -0.424 -9.713 1.00 98.06 69 ASN A O 1
ATOM 546 N N . PRO A 1 70 ? 5.181 -1.611 -10.709 1.00 98.00 70 PRO A N 1
ATOM 547 C CA . PRO A 1 70 ? 6.076 -2.662 -11.194 1.00 98.00 70 PRO A CA 1
ATOM 548 C C . PRO A 1 70 ? 7.189 -2.162 -12.121 1.00 98.00 70 PRO A C 1
ATOM 550 O O . PRO A 1 70 ? 8.293 -2.705 -12.095 1.00 98.00 70 PRO A O 1
ATOM 553 N N . ALA A 1 71 ? 6.959 -1.099 -12.901 1.00 97.44 71 ALA A N 1
ATOM 554 C CA . ALA A 1 71 ? 7.942 -0.561 -13.845 1.00 97.44 71 ALA A CA 1
ATOM 555 C C . ALA A 1 71 ? 9.249 -0.107 -13.171 1.00 97.44 71 ALA A C 1
ATOM 557 O O . ALA A 1 71 ? 10.275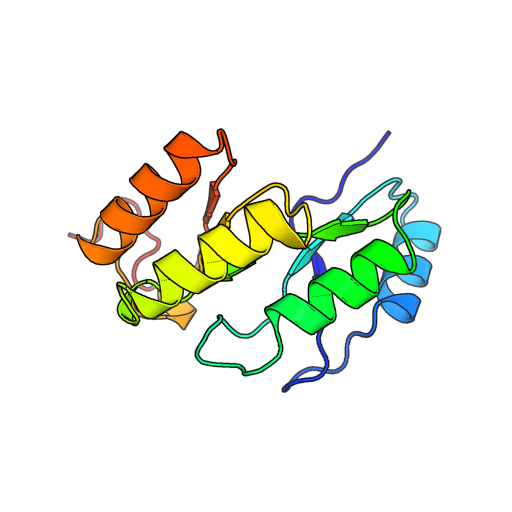 0.036 -13.840 1.00 97.44 71 ALA A O 1
ATOM 558 N N . ARG A 1 72 ? 9.230 0.096 -11.847 1.00 98.06 72 ARG A N 1
ATOM 559 C CA . ARG A 1 72 ? 10.389 0.497 -11.038 1.00 98.06 72 ARG A CA 1
ATOM 560 C C . ARG A 1 72 ? 11.252 -0.682 -10.564 1.00 98.06 72 ARG A C 1
ATOM 562 O O . ARG A 1 72 ? 12.289 -0.460 -9.945 1.00 98.06 72 ARG A O 1
ATOM 569 N N . ARG A 1 73 ? 10.890 -1.923 -10.924 1.00 97.38 73 ARG A N 1
ATOM 570 C CA . ARG A 1 73 ? 11.715 -3.141 -10.784 1.00 97.38 73 ARG A CA 1
ATOM 571 C C . ARG A 1 73 ? 12.303 -3.299 -9.374 1.00 97.38 73 ARG A C 1
ATOM 573 O O . ARG A 1 73 ? 11.548 -3.376 -8.411 1.00 97.38 73 ARG A O 1
ATOM 580 N N . ASP A 1 74 ? 13.630 -3.344 -9.250 1.00 98.00 74 ASP A N 1
ATOM 581 C CA . ASP A 1 74 ? 14.356 -3.577 -7.998 1.00 98.00 74 ASP A CA 1
ATOM 582 C C . ASP A 1 74 ? 13.982 -2.575 -6.901 1.00 98.00 74 ASP A C 1
ATOM 584 O O . ASP A 1 74 ? 13.955 -2.927 -5.725 1.00 98.00 74 ASP A O 1
ATOM 588 N N . GLU A 1 75 ? 13.679 -1.325 -7.260 1.00 98.38 75 GLU A N 1
ATOM 589 C CA . GLU A 1 75 ? 13.264 -0.320 -6.283 1.00 98.38 75 GLU A CA 1
ATOM 590 C C . GLU A 1 75 ? 11.879 -0.629 -5.710 1.00 98.38 75 GLU A C 1
ATOM 592 O O . GLU A 1 75 ? 11.701 -0.594 -4.493 1.00 98.38 75 GLU A O 1
ATOM 597 N N . ALA A 1 76 ? 10.929 -1.016 -6.567 1.00 98.50 76 ALA A N 1
ATOM 598 C CA . ALA A 1 76 ? 9.613 -1.462 -6.125 1.00 98.50 76 ALA A CA 1
ATOM 599 C C . ALA A 1 76 ? 9.709 -2.731 -5.266 1.00 98.50 76 ALA A C 1
ATOM 601 O O . ALA A 1 76 ? 9.028 -2.835 -4.253 1.00 98.50 76 ALA A O 1
ATOM 602 N N . GLN A 1 77 ? 10.580 -3.679 -5.623 1.00 98.62 77 GLN A N 1
ATOM 603 C CA . GLN A 1 77 ? 10.780 -4.888 -4.820 1.00 98.62 77 GLN A CA 1
ATOM 604 C C . GLN A 1 77 ? 11.338 -4.559 -3.430 1.00 98.62 77 GLN A C 1
ATOM 606 O O . GLN A 1 77 ? 10.751 -4.980 -2.438 1.00 98.62 77 GLN A O 1
ATOM 611 N N . ARG A 1 78 ? 12.393 -3.735 -3.338 1.00 98.69 78 ARG A N 1
ATOM 612 C CA . ARG A 1 78 ? 12.967 -3.328 -2.042 1.00 98.69 78 ARG A CA 1
ATOM 613 C C . ARG A 1 78 ? 11.965 -2.595 -1.156 1.00 98.69 78 ARG A C 1
ATOM 615 O O . ARG A 1 78 ? 11.916 -2.837 0.044 1.00 98.69 78 ARG A O 1
ATOM 622 N N . LEU A 1 79 ? 11.184 -1.679 -1.727 1.00 98.62 79 LEU A N 1
ATOM 623 C CA . LEU A 1 79 ? 10.178 -0.942 -0.959 1.00 98.62 79 LEU A CA 1
ATOM 624 C C . LEU A 1 79 ? 9.028 -1.836 -0.505 1.00 98.62 79 LEU A C 1
ATOM 626 O O . LEU A 1 79 ? 8.514 -1.648 0.594 1.00 98.62 79 LEU A O 1
ATOM 630 N N . PHE A 1 80 ? 8.646 -2.820 -1.317 1.00 98.75 80 PHE A N 1
ATOM 631 C CA . PHE A 1 80 ? 7.661 -3.809 -0.910 1.00 98.75 80 PHE A CA 1
ATOM 632 C C . PHE A 1 80 ? 8.185 -4.678 0.242 1.00 98.75 80 PHE A C 1
ATOM 634 O O . PHE A 1 80 ? 7.483 -4.832 1.235 1.00 98.75 80 PHE A O 1
ATOM 641 N N . GLU A 1 81 ? 9.425 -5.177 0.166 1.00 98.75 81 GLU A N 1
ATOM 642 C CA . GLU A 1 81 ? 10.070 -5.916 1.268 1.00 98.75 81 GLU A CA 1
ATOM 643 C C . GLU A 1 81 ? 10.093 -5.078 2.552 1.00 98.75 81 GLU A C 1
ATOM 645 O O . GLU A 1 81 ? 9.619 -5.537 3.590 1.00 98.75 81 GLU A O 1
ATOM 650 N N . LYS A 1 82 ? 10.513 -3.808 2.461 1.00 98.56 82 LYS A N 1
ATOM 651 C CA . LYS A 1 82 ? 10.471 -2.858 3.582 1.00 98.56 82 LYS A CA 1
ATOM 652 C C . LYS A 1 82 ? 9.064 -2.725 4.173 1.00 98.56 82 LYS A C 1
ATOM 654 O O . LYS A 1 82 ? 8.899 -2.776 5.388 1.00 98.56 82 LYS A O 1
ATOM 659 N N . ALA A 1 83 ? 8.041 -2.577 3.331 1.00 98.69 83 ALA A N 1
ATOM 660 C CA . ALA A 1 83 ? 6.659 -2.448 3.782 1.00 98.69 83 ALA A CA 1
ATOM 661 C C . ALA A 1 83 ? 6.170 -3.684 4.552 1.00 98.69 83 ALA A C 1
ATOM 663 O O . ALA A 1 83 ? 5.504 -3.551 5.580 1.00 98.69 83 ALA A O 1
ATOM 664 N N . MET A 1 84 ? 6.529 -4.879 4.083 1.00 98.62 84 MET A N 1
ATOM 665 C CA . MET A 1 84 ? 6.169 -6.135 4.741 1.00 98.62 84 MET A CA 1
ATOM 666 C C . MET A 1 84 ? 6.945 -6.347 6.051 1.00 98.62 84 MET A C 1
ATOM 668 O O . MET A 1 84 ? 6.357 -6.760 7.048 1.00 98.62 84 MET A O 1
ATOM 672 N N . GLU A 1 85 ? 8.253 -6.076 6.062 1.00 98.44 85 GLU A N 1
ATOM 673 C CA . GLU A 1 85 ? 9.150 -6.419 7.176 1.00 98.44 85 GLU A CA 1
ATOM 674 C C . GLU A 1 85 ? 9.187 -5.368 8.286 1.00 98.44 85 GLU A C 1
ATOM 676 O O . GLU A 1 85 ? 9.211 -5.725 9.464 1.00 98.44 85 GLU A O 1
ATOM 681 N N . GLU A 1 86 ? 9.193 -4.082 7.931 1.00 98.31 86 GLU A N 1
ATOM 682 C CA . GLU A 1 86 ? 9.349 -2.988 8.897 1.00 98.31 86 GLU A CA 1
ATOM 683 C C . GLU A 1 86 ? 8.005 -2.407 9.342 1.00 98.31 86 GLU A C 1
ATOM 685 O O . GLU A 1 86 ? 7.846 -2.068 10.513 1.00 98.31 86 GLU A O 1
ATOM 690 N N . TYR A 1 87 ? 7.034 -2.306 8.428 1.00 98.25 87 TYR A N 1
ATOM 691 C CA . TYR A 1 87 ? 5.740 -1.660 8.693 1.00 98.25 87 TYR A CA 1
ATOM 692 C C . TYR A 1 87 ? 4.586 -2.643 8.904 1.00 98.25 87 TYR A C 1
ATOM 694 O O . TYR A 1 87 ? 3.462 -2.225 9.173 1.00 98.25 87 TYR A O 1
ATOM 702 N N . GLY A 1 88 ? 4.840 -3.950 8.783 1.00 98.00 88 GLY A N 1
ATOM 703 C CA . GLY A 1 88 ? 3.829 -4.981 9.012 1.00 98.00 88 GLY A CA 1
ATOM 704 C C . GLY A 1 88 ? 2.657 -4.914 8.032 1.00 98.00 88 GLY A C 1
ATOM 705 O O . GLY A 1 88 ? 1.531 -5.261 8.394 1.00 98.00 88 GLY A O 1
ATOM 706 N N . PHE A 1 89 ? 2.892 -4.441 6.802 1.00 98.69 89 PHE A N 1
ATOM 707 C CA . PHE A 1 89 ? 1.854 -4.436 5.776 1.00 98.69 89 PHE A CA 1
ATOM 708 C C . PHE A 1 89 ? 1.415 -5.861 5.453 1.00 98.69 89 PHE A C 1
ATOM 710 O O . PHE A 1 89 ? 2.162 -6.826 5.596 1.00 98.69 89 PHE A O 1
ATOM 717 N N . MET A 1 90 ? 0.167 -5.987 5.010 1.00 98.62 90 MET A N 1
ATOM 718 C CA . MET A 1 90 ? -0.510 -7.278 4.879 1.00 98.62 90 MET A CA 1
ATOM 719 C C . MET A 1 90 ? -0.862 -7.621 3.431 1.00 98.62 90 MET A C 1
ATOM 721 O O . MET A 1 90 ? -1.628 -8.555 3.203 1.00 98.62 90 MET A O 1
ATOM 725 N N . GLY A 1 91 ? -0.354 -6.878 2.445 1.00 98.62 91 GLY A N 1
ATOM 726 C CA . GLY A 1 91 ? -0.683 -7.127 1.045 1.00 98.62 91 GLY A CA 1
ATOM 727 C C . GLY A 1 91 ? -0.068 -6.155 0.047 1.00 98.62 91 GLY A C 1
ATOM 728 O O . GLY A 1 91 ? 0.497 -5.121 0.404 1.00 98.62 91 GLY A O 1
ATOM 729 N N . LEU A 1 92 ? -0.212 -6.512 -1.228 1.00 98.69 92 LEU A N 1
ATOM 730 C CA . LEU A 1 92 ? 0.207 -5.733 -2.392 1.00 98.69 92 LEU A CA 1
ATOM 731 C C . LEU A 1 92 ? -1.027 -5.202 -3.129 1.00 98.69 92 LEU A C 1
ATOM 733 O O . LEU A 1 92 ? -1.980 -5.940 -3.377 1.00 98.69 92 LEU A O 1
ATOM 737 N N . LYS A 1 93 ? -0.991 -3.939 -3.549 1.00 98.25 93 LYS A N 1
ATOM 738 C CA . LYS A 1 93 ? -1.982 -3.321 -4.431 1.00 98.25 93 LYS A CA 1
ATOM 739 C C . LYS A 1 93 ? -1.331 -2.942 -5.757 1.00 98.25 93 LYS A C 1
ATOM 741 O O . LYS A 1 93 ? -0.303 -2.273 -5.780 1.00 98.25 93 LYS A O 1
ATOM 746 N N . LEU A 1 94 ? -1.981 -3.306 -6.859 1.00 97.00 94 LEU A N 1
ATOM 747 C CA . LEU A 1 94 ? -1.562 -2.957 -8.216 1.00 97.00 94 LEU A CA 1
ATOM 748 C C . LEU A 1 94 ? -2.687 -2.235 -8.961 1.00 97.00 94 LEU A C 1
ATOM 750 O O . LEU A 1 94 ? -3.873 -2.517 -8.753 1.00 97.00 94 LEU A O 1
ATOM 754 N N . HIS A 1 95 ? -2.321 -1.285 -9.820 1.00 94.62 95 HIS A N 1
ATOM 755 C CA . HIS A 1 95 ? -3.251 -0.546 -10.672 1.00 94.62 95 HIS A CA 1
ATOM 756 C C . HIS A 1 95 ? -2.724 -0.494 -12.115 1.00 94.62 95 HIS A C 1
ATOM 758 O O . HIS A 1 95 ? -2.085 0.490 -12.483 1.00 94.62 95 HIS A O 1
ATOM 764 N N . PRO A 1 96 ? -3.001 -1.522 -12.940 1.00 91.19 96 PRO A N 1
ATOM 765 C CA . PRO A 1 96 ? -2.457 -1.657 -14.297 1.00 91.19 96 PRO A CA 1
ATOM 766 C C . PRO A 1 96 ? -2.596 -0.406 -15.176 1.00 91.19 96 PRO A C 1
ATOM 768 O O . PRO A 1 96 ? -1.647 -0.029 -15.852 1.00 91.19 96 PRO A O 1
ATOM 771 N N . VAL A 1 97 ? -3.742 0.286 -15.119 1.00 87.56 97 VAL A N 1
ATOM 772 C CA . VAL A 1 97 ? -3.944 1.557 -15.847 1.00 87.56 97 VAL A CA 1
ATOM 773 C C . VAL A 1 97 ? -3.103 2.703 -15.291 1.00 87.56 97 VAL A C 1
ATOM 775 O O . VAL A 1 97 ? -2.543 3.479 -16.055 1.00 87.56 97 VAL A O 1
ATOM 778 N N . GLY A 1 98 ? -2.981 2.814 -13.968 1.00 85.31 98 GLY A N 1
ATOM 779 C CA . GLY A 1 98 ? -2.282 3.925 -13.325 1.00 85.31 98 GLY A CA 1
ATOM 780 C C . GLY A 1 98 ? -0.772 3.857 -13.533 1.00 85.31 98 GLY A C 1
ATOM 781 O O . GLY A 1 98 ? -0.128 4.883 -13.724 1.00 85.31 98 GLY A O 1
ATOM 782 N N . ASN A 1 99 ? -0.218 2.644 -13.557 1.00 87.75 99 ASN A N 1
ATOM 783 C CA . ASN A 1 99 ? 1.213 2.407 -13.734 1.00 87.75 99 ASN A CA 1
ATOM 784 C C . ASN A 1 99 ? 1.596 1.929 -15.147 1.00 87.75 99 ASN A C 1
ATOM 786 O O . ASN A 1 99 ? 2.775 1.676 -15.403 1.00 87.75 99 ASN A O 1
ATOM 790 N N . LEU A 1 100 ? 0.619 1.802 -16.054 1.00 89.94 100 LEU A N 1
ATOM 791 C CA . LEU A 1 100 ? 0.773 1.304 -17.427 1.00 89.94 100 LEU A CA 1
ATOM 792 C C . LEU A 1 100 ? 1.509 -0.048 -17.514 1.00 89.94 100 LEU A C 1
ATOM 794 O O . LEU A 1 100 ? 2.201 -0.335 -18.493 1.00 89.94 100 LEU A O 1
ATOM 798 N N . CYS A 1 101 ? 1.375 -0.888 -16.484 1.00 90.94 101 CYS A N 1
ATOM 799 C CA . CYS A 1 101 ? 1.973 -2.217 -16.435 1.00 90.94 101 CYS A CA 1
ATOM 800 C C . CYS A 1 101 ? 0.907 -3.287 -16.656 1.00 90.94 101 CYS A C 1
ATOM 802 O O . CYS A 1 101 ? -0.063 -3.390 -15.907 1.00 90.94 101 CYS A O 1
ATOM 804 N N . HIS A 1 102 ? 1.125 -4.151 -17.648 1.00 91.12 102 HIS A N 1
ATOM 805 C CA . HIS A 1 102 ? 0.246 -5.292 -17.875 1.00 91.12 102 HIS A CA 1
ATOM 806 C C . HIS A 1 102 ? 0.231 -6.227 -16.640 1.00 91.12 102 HIS A C 1
ATOM 808 O O . HIS A 1 102 ? 1.303 -6.526 -16.096 1.00 91.12 102 HIS A O 1
ATOM 814 N N . PRO A 1 103 ? -0.931 -6.763 -16.211 1.00 90.94 103 PRO A N 1
ATOM 815 C CA . PRO A 1 103 ? -1.020 -7.670 -15.058 1.00 90.94 103 PRO A CA 1
ATOM 816 C C . PRO A 1 103 ? -0.141 -8.926 -15.169 1.00 90.94 103 PRO A C 1
ATOM 818 O O . PRO A 1 103 ? 0.341 -9.443 -14.167 1.00 90.94 103 PRO A O 1
ATOM 821 N N . ALA A 1 104 ? 0.091 -9.400 -16.395 1.00 91.81 104 ALA A N 1
ATOM 822 C CA . ALA A 1 104 ? 0.979 -10.527 -16.701 1.00 91.81 104 ALA A CA 1
ATOM 823 C C . ALA A 1 104 ? 2.355 -10.104 -17.258 1.00 91.81 104 ALA A C 1
ATOM 825 O O . ALA A 1 104 ? 3.092 -10.934 -17.785 1.00 91.81 104 ALA A O 1
ATOM 826 N N . GLY A 1 105 ? 2.691 -8.811 -17.197 1.00 93.81 105 GLY A N 1
ATOM 827 C CA . GLY A 1 105 ? 4.009 -8.307 -17.583 1.00 93.81 105 GLY A CA 1
ATOM 828 C C . GLY A 1 105 ? 5.103 -8.862 -16.673 1.00 93.81 105 GLY A C 1
ATOM 829 O O . GLY A 1 105 ? 4.852 -9.164 -15.506 1.00 93.81 105 GLY A O 1
ATOM 830 N N . ARG A 1 106 ? 6.326 -8.996 -17.196 1.00 96.56 106 ARG A N 1
ATOM 831 C CA . ARG A 1 106 ? 7.454 -9.607 -16.475 1.00 96.56 106 ARG A CA 1
ATOM 832 C C . ARG A 1 106 ? 7.669 -8.976 -15.096 1.00 96.56 106 ARG A C 1
ATOM 834 O O . ARG A 1 106 ? 7.818 -9.686 -14.111 1.00 96.56 106 ARG A O 1
ATOM 841 N N . GLU A 1 107 ? 7.651 -7.656 -15.040 1.00 96.50 107 GLU A N 1
ATOM 842 C CA . GLU A 1 107 ? 7.893 -6.844 -13.851 1.00 96.50 107 GLU A CA 1
ATOM 843 C C . GLU A 1 107 ? 6.788 -7.049 -12.809 1.00 96.50 107 GLU A C 1
ATOM 845 O O . GLU A 1 107 ? 7.052 -7.154 -11.611 1.00 96.50 107 GLU A O 1
ATOM 850 N N . THR A 1 108 ? 5.543 -7.173 -13.274 1.00 97.12 108 THR A N 1
ATOM 851 C CA . THR A 1 108 ? 4.398 -7.511 -12.428 1.00 97.12 108 THR A CA 1
ATOM 852 C C . THR A 1 108 ? 4.551 -8.914 -11.847 1.00 97.12 108 THR A C 1
ATOM 854 O O . THR A 1 108 ? 4.417 -9.088 -10.639 1.00 97.12 108 THR A O 1
ATOM 857 N N . ILE A 1 109 ? 4.883 -9.912 -12.674 1.00 97.94 109 ILE A N 1
ATOM 858 C CA . ILE A 1 109 ? 5.085 -11.298 -12.229 1.00 97.94 109 ILE A CA 1
ATOM 859 C C . ILE A 1 109 ? 6.227 -11.403 -11.205 1.00 97.94 109 ILE A C 1
ATOM 861 O O . ILE A 1 109 ? 6.105 -12.141 -10.228 1.00 97.94 109 ILE A O 1
ATOM 865 N N . GLU A 1 110 ? 7.315 -10.649 -11.383 1.00 98.19 110 GLU A N 1
ATOM 866 C CA . GLU A 1 110 ? 8.420 -10.580 -10.416 1.00 98.19 110 GLU A CA 1
ATOM 867 C C . GLU A 1 110 ? 7.931 -10.088 -9.035 1.00 98.19 110 GLU A C 1
ATOM 869 O O . GLU A 1 110 ? 8.230 -10.724 -8.019 1.00 98.19 110 GLU A O 1
ATOM 874 N N . LEU A 1 111 ? 7.091 -9.042 -8.985 1.00 98.06 111 LEU A N 1
ATOM 875 C CA . LEU A 1 111 ? 6.446 -8.590 -7.742 1.00 98.06 111 LEU A CA 1
ATOM 876 C C . LEU A 1 111 ? 5.449 -9.610 -7.170 1.00 98.06 111 LEU A C 1
ATOM 878 O O . LEU A 1 111 ? 5.382 -9.774 -5.954 1.00 98.06 111 LEU A O 1
ATOM 882 N N . LEU A 1 112 ? 4.696 -10.327 -8.010 1.00 98.38 112 LEU A N 1
ATOM 883 C CA . LEU A 1 112 ? 3.784 -11.380 -7.543 1.00 98.38 112 LEU A CA 1
ATOM 884 C C . LEU A 1 112 ? 4.540 -12.534 -6.877 1.00 98.38 112 LEU A C 1
ATOM 886 O O . LEU A 1 112 ? 4.112 -13.037 -5.838 1.00 98.38 112 LEU A O 1
ATOM 89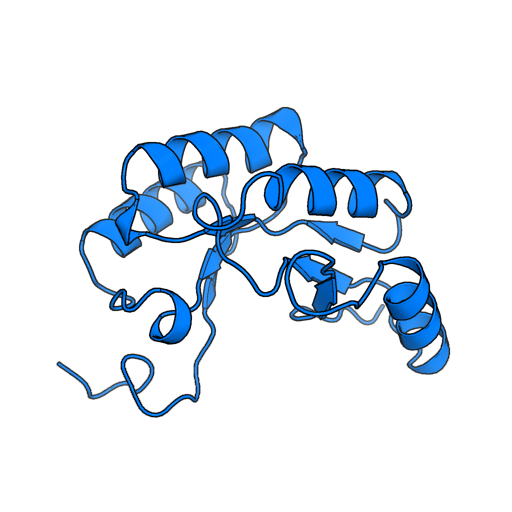0 N N . HIS A 1 113 ? 5.677 -12.945 -7.443 1.00 98.56 113 HIS A N 1
ATOM 891 C CA . HIS A 1 113 ? 6.532 -13.955 -6.823 1.00 98.56 113 HIS A CA 1
ATOM 892 C C . HIS A 1 113 ? 7.076 -13.488 -5.475 1.00 98.56 113 HIS A C 1
ATOM 894 O O . HIS A 1 113 ? 7.108 -14.275 -4.529 1.00 98.56 113 HIS A O 1
ATOM 900 N N . LEU A 1 114 ? 7.479 -12.220 -5.382 1.00 98.56 114 LEU A N 1
ATOM 901 C CA . LEU A 1 114 ? 7.908 -11.605 -4.132 1.00 98.56 114 LEU A CA 1
ATOM 902 C C . LEU A 1 114 ? 6.779 -11.596 -3.089 1.00 98.56 114 LEU A C 1
ATOM 904 O O . LEU A 1 114 ? 6.980 -12.108 -1.991 1.00 98.56 114 LEU A O 1
ATOM 908 N N . ALA A 1 115 ? 5.583 -11.118 -3.442 1.00 98.69 115 ALA A N 1
ATOM 909 C CA . ALA A 1 115 ? 4.401 -11.155 -2.575 1.00 98.69 115 ALA A CA 1
ATOM 910 C C . ALA A 1 115 ? 4.087 -12.580 -2.087 1.00 98.69 115 ALA A C 1
ATOM 912 O O . ALA A 1 115 ? 3.819 -12.795 -0.903 1.00 98.69 115 ALA A O 1
ATOM 913 N N . GLY A 1 116 ? 4.231 -13.577 -2.966 1.00 98.56 116 GLY A N 1
ATOM 914 C CA . GLY A 1 116 ? 4.086 -14.989 -2.623 1.00 98.56 116 GLY A CA 1
ATOM 915 C C . GLY A 1 116 ? 5.047 -15.473 -1.531 1.00 98.56 116 GLY A C 1
ATOM 916 O O . GLY A 1 116 ? 4.644 -16.298 -0.712 1.00 98.56 116 GLY A O 1
ATOM 917 N N . ARG A 1 117 ? 6.280 -14.942 -1.456 1.00 98.44 117 ARG A N 1
ATOM 918 C CA . ARG A 1 117 ? 7.245 -15.291 -0.389 1.00 98.44 117 ARG A CA 1
ATOM 919 C C . ARG A 1 117 ? 6.782 -14.844 0.997 1.00 98.44 117 ARG A C 1
ATOM 921 O O . ARG A 1 117 ? 7.088 -15.519 1.973 1.00 98.44 117 ARG A O 1
ATOM 928 N N . TYR A 1 118 ? 6.026 -13.751 1.070 1.00 98.31 118 TYR A N 1
ATOM 929 C CA . TYR A 1 118 ? 5.448 -13.238 2.315 1.00 98.31 118 TYR A CA 1
ATOM 930 C C . TYR A 1 118 ? 4.036 -13.768 2.587 1.00 98.31 118 TYR A C 1
ATOM 932 O O . TYR A 1 118 ? 3.402 -13.339 3.547 1.00 98.31 118 TYR A O 1
ATOM 940 N N . HIS A 1 119 ? 3.511 -14.667 1.744 1.00 97.88 119 HIS A N 1
ATOM 941 C CA . HIS A 1 119 ? 2.098 -15.062 1.763 1.00 97.88 119 HIS A CA 1
ATOM 942 C C . HIS A 1 119 ? 1.141 -13.857 1.684 1.00 97.88 119 HIS A C 1
ATOM 944 O O . HIS A 1 119 ? 0.023 -13.900 2.199 1.00 97.88 119 HIS A O 1
ATOM 950 N N . ALA A 1 120 ? 1.589 -12.782 1.029 1.00 98.38 120 ALA A N 1
ATOM 951 C CA . ALA A 1 120 ? 0.848 -11.543 0.915 1.00 98.38 120 ALA A CA 1
ATOM 952 C C . ALA A 1 120 ? -0.225 -11.674 -0.183 1.00 98.38 120 ALA A C 1
ATOM 954 O O . ALA A 1 120 ? 0.115 -11.982 -1.332 1.00 98.38 120 ALA A O 1
ATOM 955 N N . PRO A 1 121 ? -1.515 -11.443 0.118 1.00 98.31 121 PRO A N 1
ATOM 956 C CA . PRO A 1 121 ? -2.539 -11.288 -0.909 1.00 98.31 121 PRO A CA 1
ATOM 957 C C . PRO A 1 121 ? -2.223 -10.109 -1.838 1.00 98.31 121 PRO A C 1
ATOM 959 O O . PRO A 1 121 ? -1.627 -9.108 -1.433 1.00 98.31 121 PRO A O 1
ATOM 962 N N . VAL A 1 122 ? -2.666 -10.226 -3.091 1.00 98.00 122 VAL A N 1
ATOM 963 C CA . VAL A 1 122 ? -2.492 -9.187 -4.111 1.00 98.00 122 VAL A CA 1
ATOM 964 C C . VAL A 1 122 ? -3.849 -8.724 -4.623 1.00 98.00 122 VAL A C 1
ATOM 966 O O . VAL A 1 122 ? -4.629 -9.521 -5.142 1.00 98.00 122 VAL A O 1
ATOM 969 N N . LEU A 1 123 ? -4.114 -7.424 -4.501 1.00 96.81 123 LEU A N 1
ATOM 970 C CA . LEU A 1 123 ? -5.301 -6.757 -5.022 1.00 96.81 123 LEU A CA 1
ATOM 971 C C . LEU A 1 123 ? -4.964 -6.049 -6.339 1.00 96.81 123 LEU A C 1
ATOM 973 O O . LEU A 1 123 ? -4.137 -5.137 -6.378 1.00 96.81 123 LEU A O 1
ATOM 977 N N . PHE A 1 124 ? -5.643 -6.429 -7.418 1.00 94.56 124 PHE A N 1
ATOM 978 C CA . PHE A 1 124 ? -5.586 -5.717 -8.693 1.00 94.56 124 PHE A CA 1
ATOM 979 C C . PHE A 1 124 ? -6.770 -4.763 -8.815 1.00 94.56 124 PHE A C 1
ATOM 981 O O . PHE A 1 124 ? -7.906 -5.146 -8.549 1.00 94.56 124 PHE A O 1
ATOM 988 N N . HIS A 1 125 ? -6.509 -3.526 -9.240 1.00 91.69 125 HIS A N 1
ATOM 989 C CA . HIS A 1 125 ? -7.581 -2.716 -9.808 1.00 91.69 125 HIS A CA 1
ATOM 990 C C . HIS A 1 125 ? -7.950 -3.271 -11.182 1.00 91.69 125 HIS A C 1
ATOM 992 O O . HIS A 1 125 ? -7.054 -3.494 -11.998 1.00 91.69 125 HIS A O 1
ATOM 998 N N . CYS A 1 126 ? -9.242 -3.466 -11.425 1.00 80.62 126 CYS A N 1
ATOM 999 C CA . CYS A 1 126 ? -9.780 -3.941 -12.693 1.00 80.62 126 CYS A CA 1
ATOM 1000 C C . CYS A 1 126 ? -11.088 -3.206 -13.009 1.00 80.62 126 CYS A C 1
ATOM 1002 O O . CYS A 1 126 ? -11.757 -2.738 -12.089 1.00 80.62 126 CYS A O 1
ATOM 1004 N N . GLY A 1 127 ? -11.484 -3.190 -14.283 1.00 69.94 127 GLY A N 1
ATOM 1005 C CA . GLY A 1 127 ? -12.734 -2.580 -14.752 1.00 69.94 127 GLY A CA 1
ATOM 1006 C C . GLY A 1 127 ? -12.550 -1.326 -15.612 1.00 69.94 127 GLY A C 1
ATOM 1007 O O . GLY A 1 127 ? -13.531 -0.855 -16.181 1.00 69.94 127 GLY A O 1
ATOM 1008 N N . ASP A 1 128 ? -11.316 -0.842 -15.757 1.00 67.25 128 ASP A N 1
ATOM 1009 C CA . ASP A 1 128 ? -10.937 0.251 -16.655 1.00 67.25 128 ASP A CA 1
ATOM 1010 C C . ASP A 1 128 ? -10.578 -0.268 -18.066 1.00 67.25 128 ASP A C 1
ATOM 1012 O O . ASP A 1 128 ? -10.063 -1.375 -18.234 1.00 67.25 128 ASP A O 1
ATOM 1016 N N . GLU A 1 129 ? -10.832 0.521 -19.113 1.00 64.69 129 GLU A N 1
ATOM 1017 C CA . GLU A 1 129 ? -10.819 0.040 -20.509 1.00 64.69 129 GLU A CA 1
ATOM 1018 C C . GLU A 1 129 ? -9.448 -0.431 -21.041 1.00 64.69 129 GLU A C 1
ATOM 1020 O O . GLU A 1 129 ? -9.411 -1.236 -21.974 1.00 64.69 129 GLU A O 1
ATOM 1025 N N . GLU A 1 130 ? -8.323 -0.002 -20.463 1.00 65.31 130 GLU A N 1
ATOM 1026 C CA . GLU A 1 130 ? -6.972 -0.409 -20.886 1.00 65.31 130 GLU A CA 1
ATOM 1027 C C . GLU A 1 130 ? -6.335 -1.373 -19.875 1.00 65.31 130 GLU A C 1
ATOM 1029 O O . GLU A 1 130 ? -6.405 -1.161 -18.673 1.00 65.31 130 GLU A O 1
ATOM 1034 N N . LEU A 1 131 ? -5.682 -2.445 -20.337 1.00 57.38 131 LEU A N 1
ATOM 1035 C CA . LEU A 1 131 ? -4.902 -3.381 -19.503 1.00 57.38 131 LEU A CA 1
ATOM 1036 C C . LEU A 1 131 ? -5.676 -4.097 -18.373 1.00 57.38 131 LEU A C 1
ATOM 1038 O O . LEU A 1 131 ? -5.051 -4.766 -17.546 1.00 57.38 131 LEU A O 1
ATOM 1042 N N . THR A 1 132 ? -7.011 -3.997 -18.319 1.00 59.81 132 THR A N 1
ATOM 1043 C CA . THR A 1 132 ? -7.836 -4.673 -17.298 1.00 59.81 132 THR A CA 1
ATOM 1044 C C . THR A 1 132 ? -8.996 -5.506 -17.853 1.00 59.81 132 THR A C 1
ATOM 1046 O O . THR A 1 132 ? -9.846 -5.977 -17.093 1.00 59.81 132 THR A O 1
ATOM 1049 N N . LEU A 1 133 ? -9.005 -5.772 -19.166 1.00 62.72 133 LEU A N 1
ATOM 1050 C CA . LEU A 1 133 ? -9.952 -6.696 -19.795 1.00 62.72 133 LEU A CA 1
ATOM 1051 C C . LEU A 1 133 ? -9.319 -8.081 -20.040 1.00 62.72 133 LEU A C 1
ATOM 1053 O O . LEU A 1 133 ? -8.189 -8.152 -20.522 1.00 62.72 133 LEU A O 1
ATOM 1057 N N . PRO A 1 134 ? -10.051 -9.196 -19.822 1.00 52.00 134 PRO A N 1
ATOM 1058 C CA . PRO A 1 134 ? -9.523 -10.560 -19.984 1.00 52.00 134 PRO A CA 1
ATOM 1059 C C . PRO A 1 134 ? -8.977 -10.921 -21.378 1.00 52.00 134 PRO A C 1
ATOM 1061 O O . PRO A 1 134 ? -8.352 -11.966 -21.528 1.00 52.00 134 PRO A O 1
ATOM 1064 N N . LEU A 1 135 ? -9.269 -10.118 -22.405 1.00 62.06 135 LEU A N 1
ATOM 1065 C CA . LEU A 1 135 ? -8.988 -10.411 -23.817 1.00 62.06 135 LEU A CA 1
ATOM 1066 C C . LEU A 1 135 ? -7.979 -9.451 -24.461 1.00 62.06 135 LEU A C 1
ATOM 1068 O O . LEU A 1 135 ? -7.759 -9.527 -25.668 1.00 62.06 135 LEU A O 1
ATOM 1072 N N . GLN A 1 136 ? -7.387 -8.542 -23.690 1.00 61.12 136 GLN A N 1
ATOM 1073 C CA . GLN A 1 136 ? -6.327 -7.676 -24.196 1.00 61.12 136 GLN A CA 1
ATOM 1074 C C . GLN A 1 136 ? -5.002 -8.443 -24.110 1.00 61.12 136 GLN A C 1
ATOM 1076 O O . GLN A 1 136 ? -4.475 -8.655 -23.022 1.00 61.12 136 GLN A O 1
ATOM 1081 N N . VAL A 1 137 ? -4.539 -8.933 -25.265 1.00 54.91 137 VAL A N 1
ATOM 1082 C CA . VAL A 1 137 ? -3.220 -9.555 -25.487 1.00 54.91 137 VAL A CA 1
ATOM 1083 C C . VAL A 1 137 ? -2.282 -8.543 -26.121 1.00 54.91 137 VAL A C 1
ATOM 1085 O O . VAL A 1 137 ? -2.764 -7.807 -27.013 1.00 54.91 137 VAL A O 1
#

pLDDT: mean 94.13, std 10.17, range [52.0, 98.81]

Sequence (137 aa):
MIIDSHTHVDKFGWYDPPETIIGLMDEAAIDKSIIMTYGDAPDVEGSIEYIAEAVDKYPDRLIGYARMNPARRDEAQRLFEKAMEEYGFMGLKLHPVGNLCHPAGRETIELLHLAGRYHAPVLFHCGDEELTLPLQV

Solvent-accessible surface area (backbone atoms only — not comparable to full-atom values): 7636 Å² total; per-residue (Å²): 138,42,70,44,79,82,41,72,37,33,78,90,81,56,85,38,49,59,71,58,51,53,54,51,27,62,77,70,67,42,55,30,36,30,32,27,51,89,58,37,25,71,85,36,79,64,47,66,60,51,41,38,54,46,20,73,74,34,63,86,37,37,40,33,34,46,33,44,29,43,89,53,44,70,59,28,49,52,52,46,50,46,36,45,73,76,58,63,31,65,26,40,34,40,44,25,65,85,57,72,41,46,73,83,32,72,48,36,46,54,50,50,55,54,33,54,77,70,71,31,53,75,48,71,57,68,78,51,94,56,70,40,50,101,80,77,126